Protein AF-A0A2V9H9B4-F1 (afdb_monomer)

Mean predicted aligned error: 6.01 Å

Radius of gyration: 12.54 Å; Cα contacts (8 Å, |Δi|>4): 154; chains: 1; bounding box: 29×39×33 Å

Nearest PDB structures (foldseek):
  6fas-assembly2_B  TM=5.454E-01  e=1.230E-01  Arabidopsis thaliana
  6j9c-assembly1_A  TM=5.345E-01  e=4.612E-01  Arabidopsis thaliana
  1zvp-assembly2_B  TM=2.607E-01  e=1.136E+00  Vibrio cholerae
  8ady-assembly1_Q  TM=2.204E-01  e=2.200E+00  Homo sapiens
  7stz-assembly1_D  TM=2.033E-01  e=5.419E+00  Homo sapiens

Structure (mmCIF, N/CA/C/O backbone):
data_AF-A0A2V9H9B4-F1
#
_entry.id   AF-A0A2V9H9B4-F1
#
loop_
_atom_site.group_PDB
_atom_site.id
_atom_site.type_symbol
_atom_site.label_atom_id
_atom_site.label_alt_id
_atom_site.label_comp_id
_atom_site.label_asym_id
_atom_site.label_entity_id
_atom_site.label_seq_id
_atom_site.pdbx_PDB_ins_code
_atom_site.Cartn_x
_atom_site.Cartn_y
_atom_site.Cartn_z
_atom_site.occupancy
_atom_site.B_iso_or_equiv
_atom_site.auth_seq_id
_atom_site.auth_comp_id
_atom_site.auth_asym_id
_atom_site.auth_atom_id
_atom_site.pdbx_PDB_model_num
ATOM 1 N N . MET A 1 1 ? 14.896 0.613 -20.371 1.00 43.38 1 MET A N 1
ATOM 2 C CA . MET A 1 1 ? 13.557 1.083 -19.978 1.00 43.38 1 MET A CA 1
ATOM 3 C C . MET A 1 1 ? 13.260 0.326 -18.711 1.00 43.38 1 MET A C 1
ATOM 5 O O . MET A 1 1 ? 13.230 -0.893 -18.774 1.00 43.38 1 MET A O 1
ATOM 9 N N . GLU A 1 2 ? 13.258 0.999 -17.566 1.00 52.56 2 GLU A N 1
ATOM 10 C CA . GLU A 1 2 ? 12.833 0.349 -16.328 1.00 52.56 2 GLU A CA 1
ATOM 11 C C . GLU A 1 2 ? 11.314 0.256 -16.395 1.00 52.56 2 GLU A C 1
ATOM 13 O O . GLU A 1 2 ? 10.641 1.280 -16.520 1.00 52.56 2 GLU A O 1
ATOM 18 N N . ASP A 1 3 ? 10.792 -0.967 -16.429 1.00 56.94 3 ASP A N 1
ATOM 19 C CA . ASP A 1 3 ? 9.360 -1.218 -16.333 1.00 56.94 3 ASP A CA 1
ATOM 20 C C . ASP A 1 3 ? 8.904 -0.783 -14.937 1.00 56.94 3 ASP A C 1
ATOM 22 O O . ASP A 1 3 ? 8.982 -1.533 -13.964 1.00 56.94 3 ASP A O 1
ATOM 26 N N . VAL A 1 4 ? 8.485 0.480 -14.827 1.00 65.88 4 VAL A N 1
ATOM 27 C CA . VAL A 1 4 ? 7.840 1.008 -13.627 1.00 65.88 4 VAL A CA 1
ATOM 28 C C . VAL A 1 4 ? 6.488 0.322 -13.528 1.00 65.88 4 VAL A C 1
ATOM 30 O O . VAL A 1 4 ? 5.534 0.667 -14.225 1.00 65.88 4 VAL A O 1
ATOM 33 N N . MET A 1 5 ? 6.419 -0.688 -12.674 1.00 75.06 5 MET A N 1
ATOM 34 C CA . MET A 1 5 ? 5.170 -1.355 -12.369 1.00 75.06 5 MET A CA 1
ATOM 35 C C . MET A 1 5 ? 4.379 -0.500 -11.387 1.00 75.06 5 MET A C 1
ATOM 37 O O . MET A 1 5 ? 4.877 -0.181 -10.307 1.00 75.06 5 MET A O 1
ATOM 41 N N . SER A 1 6 ? 3.152 -0.153 -11.763 1.00 81.31 6 SER A N 1
ATOM 42 C CA . SER A 1 6 ? 2.188 0.524 -10.905 1.00 81.31 6 SER A CA 1
ATOM 43 C C . SER A 1 6 ? 0.945 -0.338 -10.727 1.00 81.31 6 SER A C 1
ATOM 45 O O . SER A 1 6 ? 0.401 -0.885 -11.686 1.00 81.31 6 SER A O 1
ATOM 47 N N . LEU A 1 7 ? 0.501 -0.472 -9.482 1.00 85.31 7 LEU A N 1
ATOM 48 C CA . LEU A 1 7 ? -0.716 -1.185 -9.122 1.00 85.31 7 LEU A CA 1
ATOM 49 C C . LEU A 1 7 ? -1.565 -0.293 -8.233 1.00 85.31 7 LEU A C 1
ATOM 51 O O . LEU A 1 7 ? -1.064 0.357 -7.320 1.00 85.31 7 LEU A O 1
ATOM 55 N N . GLU A 1 8 ? -2.859 -0.269 -8.513 1.00 88.25 8 GLU A N 1
ATOM 56 C CA . GLU A 1 8 ? -3.835 0.473 -7.730 1.00 88.25 8 GLU A CA 1
ATOM 57 C C . GLU A 1 8 ? -4.790 -0.501 -7.053 1.00 88.25 8 GLU A C 1
ATOM 59 O O . GLU A 1 8 ? -5.225 -1.487 -7.653 1.00 88.25 8 GLU A O 1
ATOM 64 N N . GLY A 1 9 ? -5.122 -0.219 -5.799 1.00 88.00 9 GLY A N 1
ATOM 65 C CA . GLY A 1 9 ? -6.092 -1.012 -5.069 1.00 88.00 9 GLY A CA 1
ATOM 66 C C . GLY A 1 9 ? -6.653 -0.286 -3.853 1.00 88.00 9 GLY A C 1
ATOM 67 O O . GLY A 1 9 ? -6.073 0.699 -3.386 1.00 88.00 9 GLY A O 1
ATOM 68 N N . PRO A 1 10 ? -7.797 -0.762 -3.342 1.00 91.81 10 PRO A N 1
ATOM 69 C CA . PRO A 1 10 ? -8.387 -0.226 -2.131 1.00 91.81 10 PRO A CA 1
ATOM 70 C C . PRO A 1 10 ? -7.579 -0.647 -0.906 1.00 91.81 10 PRO A C 1
ATOM 72 O O . PRO A 1 10 ? -7.109 -1.784 -0.803 1.00 91.81 10 PRO A O 1
ATOM 75 N N . VAL A 1 11 ? -7.483 0.259 0.058 1.00 92.88 11 VAL A N 1
ATOM 76 C CA . VAL A 1 11 ? -6.966 -0.052 1.386 1.00 92.88 11 VAL A CA 1
ATOM 77 C C . VAL A 1 11 ? -8.036 -0.777 2.184 1.00 92.88 11 VAL A C 1
ATOM 79 O O . VAL A 1 11 ? -9.165 -0.311 2.324 1.00 92.88 11 VAL A O 1
ATOM 82 N N . LEU A 1 12 ? -7.671 -1.929 2.727 1.00 94.00 12 LEU A N 1
ATOM 83 C CA . LEU A 1 12 ? -8.523 -2.742 3.582 1.00 94.00 12 LEU A CA 1
ATOM 84 C C . LEU A 1 12 ? -8.086 -2.587 5.034 1.00 94.00 12 LEU A C 1
ATOM 86 O O . LEU A 1 12 ? -6.905 -2.384 5.308 1.00 94.00 12 LEU A O 1
ATOM 90 N N . LYS A 1 13 ? -9.013 -2.747 5.978 1.00 93.00 13 LYS A N 1
ATOM 91 C CA . LYS A 1 13 ? -8.679 -2.831 7.399 1.00 93.00 13 LYS A CA 1
ATOM 92 C C . LYS A 1 13 ? -8.798 -4.270 7.879 1.00 93.00 13 LYS A C 1
ATOM 94 O O . LYS A 1 13 ? -9.883 -4.844 7.903 1.00 93.00 13 LYS A O 1
ATOM 99 N N . VAL A 1 14 ? -7.680 -4.866 8.279 1.00 89.44 14 VAL A N 1
ATOM 100 C CA . VAL A 1 14 ? -7.620 -6.250 8.767 1.00 89.44 14 VAL A CA 1
ATOM 101 C C . VAL A 1 14 ? -6.997 -6.242 10.153 1.00 89.44 14 VAL A C 1
ATOM 103 O O . VAL A 1 14 ? -5.878 -5.776 10.328 1.00 89.44 14 VAL A O 1
ATOM 106 N N . ASN A 1 15 ? -7.726 -6.742 11.155 1.00 87.38 15 ASN A N 1
ATOM 107 C CA . ASN A 1 15 ? -7.287 -6.767 12.559 1.00 87.38 15 ASN A CA 1
ATOM 108 C C . ASN A 1 15 ? -6.865 -5.394 13.121 1.00 87.38 15 ASN A C 1
ATOM 110 O O . ASN A 1 15 ? -6.028 -5.315 14.013 1.00 87.38 15 ASN A O 1
ATOM 114 N N . GLY A 1 16 ? -7.448 -4.307 12.610 1.00 87.06 16 GLY A N 1
ATOM 115 C CA . GLY A 1 16 ? -7.113 -2.942 13.026 1.00 87.06 16 GLY A CA 1
ATOM 116 C C . GLY A 1 16 ? -5.984 -2.290 12.227 1.00 87.06 16 GLY A C 1
ATOM 117 O O . GLY A 1 16 ? -5.841 -1.074 12.308 1.00 87.06 16 GLY A O 1
ATOM 118 N N . GLU A 1 17 ? -5.257 -3.051 11.410 1.00 91.00 17 GLU A N 1
ATOM 119 C CA . GLU A 1 17 ? -4.187 -2.551 10.546 1.00 91.00 17 GLU A CA 1
ATOM 120 C C . GLU A 1 17 ? -4.718 -2.233 9.147 1.00 91.00 17 GLU A C 1
ATOM 122 O O . GLU A 1 17 ? -5.564 -2.957 8.613 1.00 91.00 17 GLU A O 1
ATOM 127 N N . LEU A 1 18 ? -4.203 -1.165 8.538 1.00 9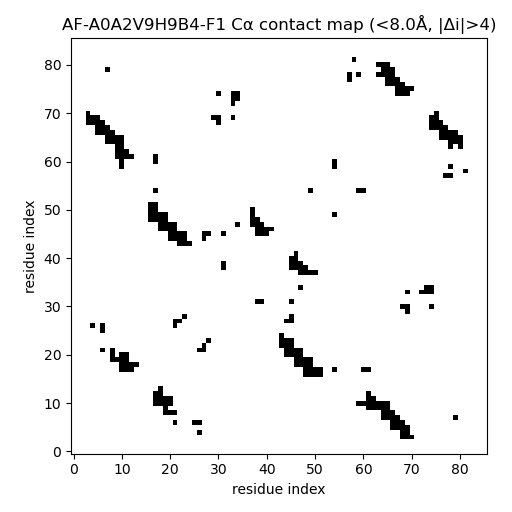3.50 18 LEU A N 1
ATOM 128 C CA . LEU A 1 18 ? -4.467 -0.858 7.136 1.00 93.50 18 LEU A CA 1
ATOM 129 C C . LEU A 1 18 ? -3.557 -1.710 6.258 1.00 93.50 18 LEU A C 1
ATOM 131 O O . LEU A 1 18 ? -2.355 -1.803 6.498 1.00 93.50 18 LEU A O 1
ATOM 135 N N . VAL A 1 19 ? -4.132 -2.357 5.252 1.00 93.75 19 VAL A N 1
ATOM 136 C CA . VAL A 1 19 ? -3.423 -3.300 4.394 1.00 93.75 19 VAL A CA 1
ATOM 137 C C . VAL A 1 19 ? -3.843 -3.137 2.942 1.00 93.75 19 VAL A C 1
ATOM 139 O O . VAL A 1 19 ? -4.998 -2.852 2.637 1.00 93.75 19 VAL A O 1
ATOM 142 N N . LEU A 1 20 ? -2.902 -3.371 2.038 1.00 91.94 20 LEU A N 1
ATOM 143 C CA . LEU A 1 20 ? -3.145 -3.493 0.609 1.00 91.94 20 LEU A CA 1
ATOM 144 C C . LEU A 1 20 ? -2.912 -4.946 0.196 1.00 91.94 20 LEU A C 1
ATOM 146 O O . LEU A 1 20 ? -1.902 -5.541 0.572 1.00 91.94 20 LEU A O 1
ATOM 150 N N . ILE A 1 21 ? -3.844 -5.519 -0.561 1.00 90.62 21 ILE A N 1
ATOM 151 C CA . ILE A 1 21 ? -3.760 -6.900 -1.046 1.00 90.62 21 ILE A CA 1
ATOM 152 C C . ILE A 1 21 ? -3.576 -6.871 -2.556 1.00 90.62 21 ILE A C 1
ATOM 154 O O . ILE A 1 21 ? -4.426 -6.358 -3.281 1.00 90.62 21 ILE A O 1
AT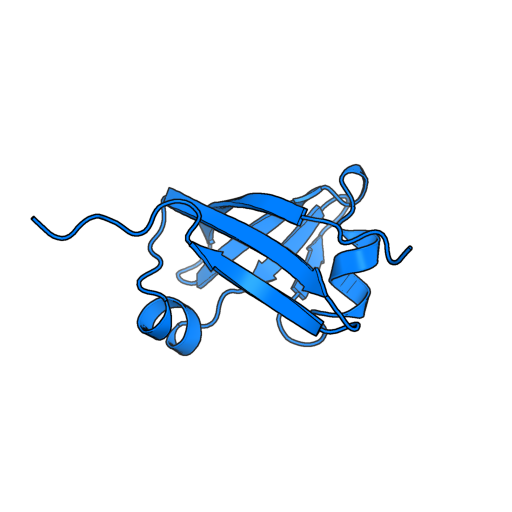OM 158 N N . ILE A 1 22 ? -2.467 -7.433 -3.023 1.00 88.00 22 ILE A N 1
ATOM 159 C CA . ILE A 1 22 ? -2.063 -7.399 -4.426 1.00 88.00 22 ILE A CA 1
ATOM 160 C C . ILE A 1 22 ? -1.869 -8.833 -4.916 1.00 88.00 22 ILE A C 1
ATOM 162 O O . ILE A 1 22 ? -1.075 -9.559 -4.325 1.00 88.00 22 ILE A O 1
ATOM 166 N N . PRO A 1 23 ? -2.529 -9.277 -5.995 1.00 88.19 23 PRO A N 1
ATOM 167 C CA . PRO A 1 23 ? -2.232 -10.578 -6.588 1.00 88.19 23 PRO A CA 1
ATOM 168 C C . PRO A 1 23 ? -0.774 -10.649 -7.062 1.00 88.19 23 PRO A C 1
ATOM 170 O O . PRO A 1 23 ? -0.304 -9.761 -7.774 1.00 88.19 23 PRO A O 1
ATOM 173 N N . LEU A 1 24 ? -0.058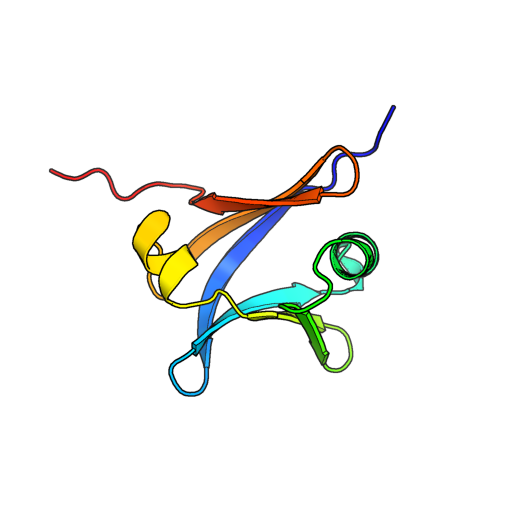 -11.726 -6.731 1.00 85.19 24 LEU A N 1
ATOM 174 C CA . LEU A 1 24 ? 1.308 -11.942 -7.221 1.00 85.19 24 LEU A CA 1
ATOM 175 C C . LEU A 1 24 ? 1.345 -12.000 -8.752 1.00 85.19 24 LEU A C 1
ATOM 177 O O . LEU A 1 24 ? 2.237 -11.424 -9.362 1.00 85.19 24 LEU A O 1
ATOM 181 N N . SER A 1 25 ? 0.324 -12.594 -9.375 1.00 85.12 25 SER A N 1
ATOM 182 C CA . SER A 1 25 ? 0.167 -12.654 -10.834 1.00 85.12 25 SER A CA 1
ATOM 183 C C . 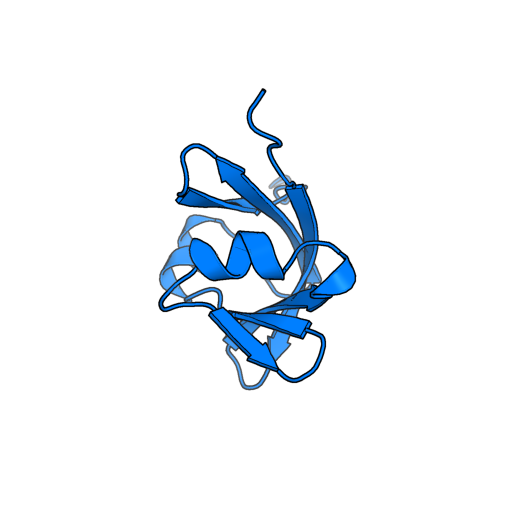SER A 1 25 ? -0.008 -11.288 -11.504 1.00 85.12 25 SER A C 1
ATOM 185 O O . SER A 1 25 ? 0.176 -11.180 -12.711 1.00 85.12 25 SER A O 1
ATOM 187 N N . ALA A 1 26 ? -0.401 -10.261 -10.745 1.00 80.94 26 ALA A N 1
ATOM 188 C CA . ALA A 1 26 ? -0.519 -8.891 -11.232 1.00 80.94 26 ALA A CA 1
ATOM 189 C C . ALA A 1 26 ? 0.795 -8.106 -11.092 1.00 80.94 26 ALA A C 1
ATOM 191 O O . ALA A 1 26 ? 0.832 -6.945 -11.487 1.00 80.94 26 ALA A O 1
ATOM 192 N N . GLY A 1 27 ? 1.852 -8.718 -10.538 1.00 77.62 27 GLY A N 1
ATOM 193 C CA . GLY A 1 27 ? 3.134 -8.056 -10.311 1.00 77.62 27 GLY A CA 1
ATOM 194 C C . GLY A 1 27 ? 3.555 -7.872 -8.855 1.00 77.62 27 GLY A C 1
ATOM 195 O O . GLY A 1 27 ? 4.501 -7.145 -8.545 1.00 77.62 27 GLY A O 1
ATOM 196 N N . GLY A 1 28 ? 2.854 -8.516 -7.919 1.00 76.31 28 GLY A N 1
ATOM 197 C CA . GLY A 1 28 ? 3.252 -8.490 -6.512 1.00 76.31 28 GLY A CA 1
ATOM 198 C C . GLY A 1 28 ? 4.653 -9.076 -6.263 1.00 76.31 28 GLY A C 1
ATOM 199 O O . GLY A 1 28 ? 5.294 -8.723 -5.280 1.00 76.31 28 GLY A O 1
ATOM 200 N N . ASP A 1 29 ? 5.167 -9.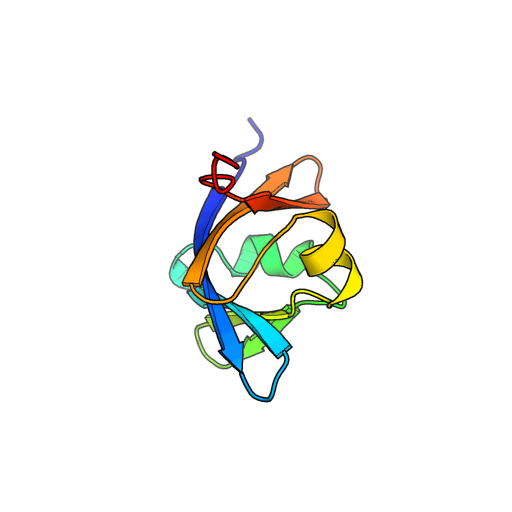929 -7.146 1.00 77.38 29 ASP A N 1
ATOM 201 C CA . ASP A 1 29 ? 6.506 -10.522 -7.054 1.00 77.38 29 ASP A CA 1
ATOM 202 C C . ASP A 1 29 ? 7.647 -9.498 -7.200 1.00 77.38 29 ASP A C 1
ATOM 204 O O . ASP A 1 29 ? 8.633 -9.561 -6.458 1.00 77.38 29 ASP A O 1
ATOM 208 N N . GLU A 1 30 ? 7.505 -8.520 -8.095 1.00 77.06 30 GLU A N 1
ATOM 209 C CA . GLU A 1 30 ? 8.461 -7.419 -8.244 1.00 77.06 30 GLU A CA 1
ATOM 210 C C . GLU A 1 30 ? 8.374 -6.428 -7.075 1.00 77.06 30 GLU A C 1
ATOM 212 O O . GLU A 1 30 ? 9.404 -6.014 -6.533 1.00 77.06 30 GLU A O 1
ATOM 217 N N . LEU A 1 31 ? 7.161 -6.107 -6.608 1.00 78.75 31 LEU A N 1
ATOM 218 C CA . LEU A 1 31 ? 6.965 -5.226 -5.448 1.00 78.75 31 LEU A CA 1
ATOM 219 C C . LEU A 1 31 ? 7.530 -5.836 -4.160 1.00 78.75 31 LEU A C 1
ATOM 221 O O . LEU A 1 31 ? 8.177 -5.128 -3.385 1.00 78.75 31 LEU A O 1
ATOM 225 N N . MET A 1 32 ? 7.376 -7.153 -3.971 1.00 79.56 32 MET A N 1
ATOM 226 C CA . MET A 1 32 ? 7.892 -7.891 -2.812 1.00 79.56 32 MET A CA 1
ATOM 227 C C . MET A 1 32 ? 9.395 -7.665 -2.597 1.00 79.56 32 MET A C 1
ATOM 229 O O . MET A 1 32 ? 9.867 -7.589 -1.459 1.00 79.56 32 MET A O 1
ATOM 233 N N . LYS A 1 33 ? 10.177 -7.547 -3.679 1.00 76.81 33 LYS A N 1
ATOM 234 C CA . LYS A 1 33 ? 11.631 -7.342 -3.589 1.00 76.81 33 LYS A CA 1
ATOM 235 C C . LYS A 1 33 ? 11.984 -6.008 -2.925 1.00 76.81 33 LYS A C 1
ATOM 237 O O . LYS A 1 33 ? 13.034 -5.938 -2.280 1.00 76.81 33 LYS A O 1
ATOM 242 N N . CYS A 1 34 ? 11.108 -5.010 -3.041 1.00 77.38 34 CYS A N 1
ATOM 243 C CA . CYS A 1 34 ? 11.329 -3.622 -2.636 1.00 77.38 34 CYS A CA 1
ATOM 244 C C . CYS A 1 34 ? 10.540 -3.206 -1.382 1.00 77.38 34 CYS A C 1
ATOM 246 O O . CYS A 1 34 ? 10.897 -2.214 -0.752 1.00 77.38 34 CYS A O 1
ATOM 248 N N . SER A 1 35 ? 9.525 -3.970 -0.964 1.00 75.88 35 SER A N 1
ATOM 249 C CA . SER A 1 35 ? 8.693 -3.706 0.227 1.00 75.88 35 SER A CA 1
ATOM 250 C C . SER A 1 35 ? 9.126 -4.481 1.484 1.00 75.88 35 SER A C 1
ATOM 252 O O . SER A 1 35 ? 8.334 -4.697 2.408 1.00 75.88 35 SER A O 1
ATOM 254 N N . ARG A 1 36 ? 10.392 -4.918 1.537 1.00 74.00 36 ARG A N 1
ATOM 255 C CA . ARG A 1 36 ? 10.944 -5.730 2.636 1.00 74.00 36 ARG A CA 1
ATOM 256 C C . ARG A 1 36 ? 10.721 -5.039 3.988 1.00 74.00 36 ARG A C 1
ATOM 258 O O . ARG A 1 36 ? 11.253 -3.961 4.227 1.00 74.00 36 ARG A O 1
ATOM 265 N N . GLY A 1 37 ? 9.957 -5.683 4.869 1.00 79.38 37 GLY A N 1
ATOM 266 C CA . GLY A 1 37 ? 9.666 -5.209 6.229 1.00 79.38 37 GLY A CA 1
ATOM 267 C C . GLY A 1 37 ? 8.224 -4.757 6.460 1.00 79.38 37 GLY A C 1
ATOM 268 O O . GLY A 1 37 ? 7.776 -4.793 7.600 1.00 79.38 37 GLY A O 1
ATOM 269 N N . ILE A 1 38 ? 7.488 -4.402 5.402 1.00 82.44 38 ILE A N 1
ATOM 270 C CA . ILE A 1 38 ? 6.056 -4.065 5.491 1.00 82.44 38 ILE A CA 1
ATOM 271 C C . ILE A 1 38 ? 5.171 -4.978 4.638 1.00 82.44 38 ILE A C 1
ATOM 273 O O . ILE A 1 38 ? 3.956 -4.845 4.671 1.00 82.44 38 ILE A O 1
ATOM 277 N N . SER A 1 39 ? 5.750 -5.909 3.876 1.00 86.62 39 SER A N 1
ATOM 278 C CA . SER A 1 39 ? 4.999 -6.854 3.048 1.00 86.62 39 SER A CA 1
ATOM 279 C C . SER A 1 39 ? 5.195 -8.311 3.453 1.00 86.62 39 SER A C 1
ATOM 281 O O . SER A 1 39 ? 6.309 -8.727 3.771 1.00 86.62 39 SER A O 1
ATOM 283 N N . GLU A 1 40 ? 4.136 -9.097 3.323 1.00 88.38 40 GLU A N 1
ATOM 284 C CA . GLU A 1 40 ? 4.063 -10.530 3.581 1.00 88.38 40 GLU A CA 1
ATOM 285 C C . GLU A 1 40 ? 3.365 -11.224 2.403 1.00 88.38 40 GLU A C 1
ATOM 287 O O . GLU A 1 40 ? 2.350 -10.742 1.905 1.00 88.38 40 GLU A O 1
ATOM 292 N N . VAL A 1 41 ? 3.880 -12.368 1.952 1.00 87.81 41 VAL A N 1
ATOM 293 C CA . VAL A 1 41 ? 3.185 -13.191 0.953 1.00 87.81 41 VAL A CA 1
ATOM 294 C C . VAL A 1 41 ? 2.210 -14.125 1.660 1.00 87.81 41 VAL A C 1
ATOM 296 O O . VAL A 1 41 ? 2.614 -14.936 2.490 1.00 87.81 41 VAL A O 1
ATOM 299 N N . GLN A 1 42 ? 0.933 -14.037 1.296 1.00 86.31 42 GLN A N 1
ATOM 300 C CA . GLN A 1 42 ? -0.131 -14.918 1.765 1.00 86.31 42 GLN A CA 1
ATOM 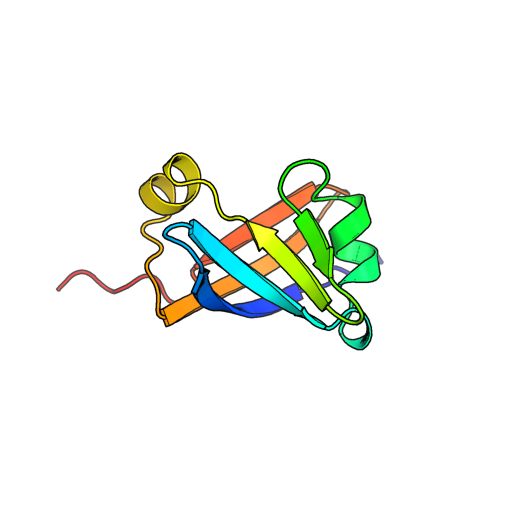301 C C . GLN A 1 42 ? -0.742 -15.661 0.571 1.00 86.31 42 GLN A C 1
ATOM 303 O O . GLN A 1 42 ? -1.638 -15.165 -0.113 1.00 86.31 42 GLN A O 1
ATOM 308 N N . GLY A 1 43 ? -0.235 -16.868 0.305 1.00 88.44 43 GLY A N 1
ATOM 309 C CA . GLY A 1 43 ? -0.657 -17.675 -0.842 1.00 88.44 43 GLY A CA 1
ATOM 310 C C . GLY A 1 43 ? -0.309 -16.997 -2.169 1.00 88.44 43 GLY A C 1
ATOM 311 O O . GLY A 1 43 ? 0.861 -16.756 -2.452 1.00 88.44 43 GLY A O 1
ATOM 312 N N . GLU A 1 44 ? -1.327 -16.687 -2.972 1.00 89.88 44 GLU A N 1
ATOM 313 C CA . GLU A 1 44 ? -1.185 -16.034 -4.284 1.00 89.88 44 GLU A CA 1
ATOM 314 C C . GLU A 1 44 ? -1.213 -14.499 -4.2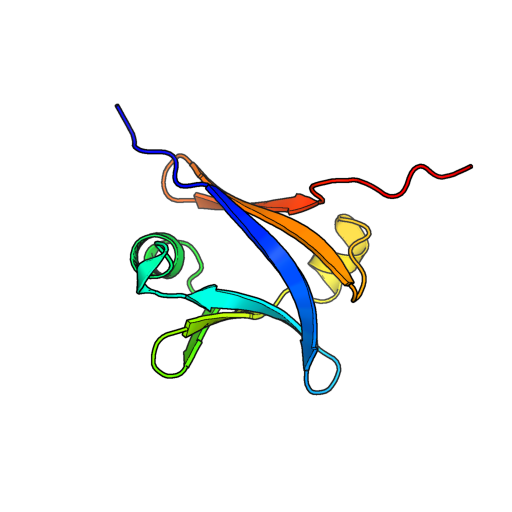08 1.00 89.88 44 GLU A C 1
ATOM 316 O O . GLU A 1 44 ? -1.222 -13.823 -5.238 1.00 89.88 44 GLU A O 1
ATOM 321 N N . PHE A 1 45 ? -1.222 -13.932 -2.999 1.00 89.06 45 PHE A N 1
ATOM 322 C CA . PHE A 1 45 ? -1.320 -12.494 -2.775 1.00 89.06 45 PHE A CA 1
ATOM 323 C C . PHE A 1 45 ? -0.127 -11.962 -1.977 1.00 89.06 45 PHE A C 1
ATOM 325 O O . PHE A 1 45 ? 0.331 -12.578 -1.017 1.00 89.06 45 PHE A O 1
ATOM 332 N N . LEU A 1 46 ? 0.347 -10.775 -2.341 1.00 89.12 46 LEU A N 1
ATOM 333 C CA . LEU A 1 46 ? 1.204 -9.931 -1.525 1.00 89.12 46 LEU A CA 1
ATOM 334 C C . LEU A 1 46 ? 0.318 -9.036 -0.655 1.00 89.12 46 LEU A C 1
ATOM 336 O O . LEU A 1 46 ? -0.416 -8.185 -1.158 1.00 89.12 46 LEU A O 1
ATOM 340 N N . LYS A 1 47 ? 0.408 -9.215 0.658 1.00 90.94 47 LYS A N 1
ATOM 341 C CA . LYS A 1 47 ? -0.169 -8.318 1.653 1.00 90.94 47 LYS A CA 1
ATOM 342 C C . LYS A 1 47 ? 0.870 -7.271 2.023 1.00 90.94 47 LYS A C 1
ATOM 344 O O . LYS A 1 47 ? 1.951 -7.619 2.480 1.00 90.94 47 LYS A O 1
ATOM 349 N N . ILE A 1 48 ? 0.544 -5.995 1.881 1.00 90.25 48 ILE A N 1
ATOM 350 C CA . ILE A 1 48 ? 1.380 -4.881 2.332 1.00 90.25 48 ILE A CA 1
ATOM 351 C C . ILE A 1 48 ? 0.670 -4.217 3.501 1.00 90.25 48 ILE A C 1
ATOM 353 O O . ILE A 1 48 ? -0.421 -3.685 3.337 1.00 90.25 48 ILE A O 1
ATOM 357 N N . VAL A 1 49 ? 1.273 -4.261 4.682 1.00 91.94 49 VAL A N 1
ATOM 358 C CA . VAL A 1 49 ? 0.813 -3.527 5.857 1.00 91.94 49 VAL A CA 1
ATOM 359 C C . VAL A 1 49 ? 1.223 -2.070 5.693 1.00 91.94 49 VAL A C 1
ATOM 361 O O . VAL A 1 49 ? 2.395 -1.769 5.486 1.00 91.94 49 VAL A O 1
ATOM 364 N N . ILE A 1 50 ? 0.258 -1.162 5.774 1.00 90.56 50 ILE A N 1
ATOM 365 C CA . ILE A 1 50 ? 0.480 0.281 5.775 1.00 90.56 50 ILE A CA 1
ATOM 366 C C . ILE A 1 50 ? 0.586 0.703 7.244 1.00 90.56 50 ILE A C 1
ATOM 368 O O . ILE A 1 50 ? -0.423 0.686 7.954 1.00 90.56 50 ILE A O 1
ATOM 372 N N . PRO A 1 51 ? 1.784 1.069 7.736 1.00 89.56 51 PRO A N 1
ATOM 373 C CA . PRO A 1 51 ? 1.944 1.484 9.122 1.00 89.56 51 PRO A CA 1
ATOM 374 C C . PRO A 1 51 ? 1.104 2.723 9.440 1.00 89.56 51 PRO A C 1
ATOM 376 O O . PRO A 1 51 ? 0.973 3.616 8.603 1.00 89.56 51 PRO A O 1
ATOM 379 N N . GLU A 1 52 ? 0.617 2.830 10.676 1.00 89.12 52 GLU A N 1
ATOM 380 C CA . GLU A 1 52 ? -0.231 3.949 11.113 1.00 89.12 52 GLU A CA 1
ATOM 381 C C . GLU A 1 52 ? 0.429 5.319 10.881 1.00 89.12 52 GLU A C 1
ATOM 383 O O . GLU A 1 52 ? -0.216 6.249 10.402 1.00 89.12 52 GLU A O 1
ATOM 388 N N . TRP A 1 53 ? 1.740 5.434 11.127 1.00 89.44 53 TRP A N 1
ATOM 389 C CA . TRP A 1 53 ? 2.487 6.673 10.886 1.00 89.44 53 TRP A CA 1
ATOM 390 C C . TRP A 1 53 ? 2.502 7.081 9.405 1.00 89.44 53 TRP A C 1
ATOM 392 O O . TRP A 1 53 ? 2.480 8.271 9.093 1.00 89.44 53 TRP A O 1
ATOM 402 N N . LEU A 1 54 ? 2.527 6.107 8.491 1.00 88.25 54 LEU A N 1
ATOM 403 C CA . LEU A 1 54 ? 2.530 6.345 7.050 1.00 88.25 54 LEU A CA 1
ATOM 404 C C . LEU A 1 54 ? 1.122 6.687 6.563 1.00 88.25 54 LEU A C 1
ATOM 406 O O . LEU A 1 54 ? 0.954 7.625 5.789 1.00 88.25 54 LEU A O 1
ATOM 410 N N . ALA A 1 55 ? 0.113 5.973 7.067 1.00 89.31 55 ALA A N 1
ATOM 411 C CA . ALA A 1 55 ? -1.287 6.267 6.791 1.00 89.31 55 ALA A CA 1
ATOM 412 C C . ALA A 1 55 ? -1.667 7.681 7.248 1.00 89.31 55 ALA A C 1
ATOM 414 O O . ALA A 1 55 ? -2.248 8.434 6.472 1.00 89.31 55 ALA A O 1
ATOM 415 N N . GLY A 1 56 ? -1.261 8.080 8.459 1.00 89.56 56 GLY A N 1
ATOM 416 C CA . GLY A 1 56 ? -1.481 9.431 8.977 1.00 89.56 56 GLY A CA 1
ATOM 417 C C . GLY A 1 56 ? -0.750 10.510 8.173 1.00 89.56 56 GLY A C 1
ATOM 418 O O . GLY A 1 56 ? -1.315 11.571 7.922 1.00 89.56 56 GLY A O 1
ATOM 419 N N . MET A 1 57 ? 0.476 10.236 7.711 1.00 88.31 57 MET A N 1
ATOM 420 C CA . MET A 1 57 ? 1.231 11.162 6.855 1.00 88.31 57 MET A CA 1
ATOM 421 C C . MET A 1 57 ? 0.579 11.354 5.478 1.00 88.31 57 MET A C 1
ATOM 423 O O . MET A 1 57 ? 0.604 12.459 4.940 1.00 88.31 57 MET A O 1
ATOM 427 N N . LEU A 1 58 ? 0.014 10.289 4.905 1.00 87.94 58 LEU A N 1
ATOM 428 C CA . LEU A 1 58 ? -0.602 10.302 3.576 1.00 87.94 58 LEU A CA 1
ATOM 429 C C . LEU A 1 58 ? -2.111 10.591 3.598 1.00 87.94 58 LEU A C 1
ATOM 431 O O . LEU A 1 58 ? -2.701 10.768 2.534 1.00 87.94 58 LEU A O 1
ATOM 435 N N . GLY A 1 59 ? -2.728 10.648 4.782 1.00 89.56 59 GLY A N 1
ATOM 436 C CA . GLY A 1 59 ? -4.172 10.824 4.946 1.00 89.56 59 GLY A CA 1
ATOM 437 C C . GLY A 1 59 ? -4.988 9.668 4.366 1.00 89.56 59 GLY A C 1
ATOM 438 O O . GLY A 1 59 ? -6.038 9.910 3.782 1.00 89.56 59 GLY A O 1
ATOM 439 N N . ILE A 1 60 ? -4.470 8.441 4.467 1.00 90.19 60 ILE A N 1
ATOM 440 C CA . ILE A 1 60 ? -5.091 7.231 3.919 1.00 90.19 60 ILE A CA 1
ATOM 441 C C . ILE A 1 60 ? -5.979 6.584 4.981 1.00 90.19 60 ILE A C 1
ATOM 443 O O . ILE A 1 60 ? -5.522 6.284 6.086 1.00 90.19 60 ILE A O 1
ATOM 447 N N . GLU A 1 61 ? -7.220 6.293 4.613 1.00 91.06 61 GLU A N 1
ATOM 448 C CA . GLU A 1 61 ? -8.180 5.548 5.423 1.00 91.06 61 GLU A CA 1
ATOM 449 C C . GLU A 1 61 ? -8.601 4.233 4.746 1.00 91.06 61 GLU A C 1
ATOM 451 O O . GLU A 1 61 ? -8.283 3.952 3.590 1.00 91.06 61 GLU A O 1
ATOM 456 N N . GLU A 1 62 ? -9.342 3.402 5.482 1.00 92.81 62 GLU A N 1
ATOM 457 C CA . GLU A 1 62 ? -10.016 2.238 4.906 1.00 92.81 62 GLU A CA 1
ATOM 458 C C . GLU A 1 62 ? -10.939 2.661 3.751 1.00 92.81 62 GLU A C 1
ATOM 460 O O . GLU A 1 62 ? -11.712 3.613 3.866 1.00 92.81 62 GLU A O 1
ATOM 465 N N . GLY A 1 63 ? -10.862 1.930 2.639 1.00 90.69 63 GLY A N 1
ATOM 466 C CA . GLY A 1 63 ? -11.631 2.182 1.424 1.00 90.69 63 GLY A CA 1
ATOM 467 C C . GLY A 1 63 ? -10.995 3.186 0.462 1.00 90.69 63 GLY A C 1
ATOM 468 O O . GLY A 1 63 ? -11.424 3.248 -0.691 1.00 90.69 63 GLY A O 1
ATOM 469 N N . ASP A 1 64 ? -9.965 3.928 0.877 1.00 90.50 64 ASP A N 1
ATOM 470 C CA . ASP A 1 64 ? -9.258 4.826 -0.033 1.00 90.50 64 ASP A CA 1
ATOM 471 C C . ASP A 1 64 ? -8.464 4.025 -1.074 1.00 90.50 64 ASP A C 1
ATOM 473 O O . ASP A 1 64 ? -7.894 2.968 -0.789 1.00 90.50 64 ASP A O 1
ATOM 477 N N . LEU A 1 65 ? -8.420 4.542 -2.301 1.00 90.56 65 LEU A N 1
ATOM 478 C CA . LEU A 1 65 ? -7.603 3.978 -3.370 1.00 90.56 65 LEU A CA 1
ATOM 479 C C . LEU A 1 65 ? -6.173 4.493 -3.251 1.00 90.56 65 LEU A C 1
ATOM 481 O O . LEU A 1 65 ? -5.937 5.705 -3.189 1.00 90.56 65 LEU A O 1
ATOM 485 N N . VAL A 1 66 ? -5.221 3.568 -3.256 1.00 90.69 66 VAL A N 1
ATOM 486 C CA . VAL A 1 66 ? -3.791 3.868 -3.239 1.00 90.69 66 VAL A CA 1
ATOM 487 C C . VAL A 1 66 ? -3.118 3.257 -4.456 1.00 90.69 66 VAL A C 1
ATOM 489 O O . VAL A 1 66 ? -3.409 2.128 -4.848 1.00 90.69 66 VAL A O 1
ATOM 492 N N . CYS A 1 67 ? -2.184 4.007 -5.023 1.00 89.69 67 CYS A N 1
ATOM 493 C CA . CYS A 1 67 ? -1.276 3.555 -6.057 1.00 89.69 67 CYS A CA 1
ATOM 494 C C . CYS A 1 67 ? 0.063 3.200 -5.415 1.00 89.69 67 CYS A C 1
ATOM 496 O O . CYS A 1 67 ? 0.636 3.992 -4.658 1.00 89.69 67 CYS A O 1
ATOM 498 N N . VAL A 1 68 ? 0.562 2.013 -5.734 1.00 88.12 68 VAL A N 1
ATOM 499 C CA . VAL A 1 68 ? 1.892 1.549 -5.359 1.00 88.12 68 VAL A CA 1
ATOM 500 C C . VAL A 1 68 ? 2.724 1.324 -6.603 1.00 88.12 68 VAL A C 1
ATOM 502 O O . VAL A 1 68 ? 2.225 0.820 -7.606 1.00 88.12 68 VAL A O 1
ATOM 505 N N . HIS A 1 69 ? 3.992 1.705 -6.550 1.00 86.44 69 HIS A N 1
ATOM 506 C CA . HIS A 1 69 ? 4.905 1.489 -7.662 1.00 86.44 69 HIS A CA 1
ATOM 507 C C . HIS A 1 69 ? 6.347 1.322 -7.198 1.00 86.44 69 HIS A C 1
ATOM 509 O O . HIS A 1 69 ? 6.721 1.739 -6.099 1.00 86.44 69 HIS A O 1
ATOM 515 N N . ASN A 1 70 ? 7.152 0.695 -8.050 1.00 81.62 70 ASN A N 1
ATOM 516 C CA . ASN A 1 70 ? 8.586 0.551 -7.847 1.00 81.62 70 ASN A CA 1
ATOM 517 C C . ASN A 1 70 ? 9.339 1.471 -8.812 1.00 81.62 70 ASN A C 1
ATOM 519 O O . ASN A 1 70 ? 9.280 1.266 -10.023 1.00 81.62 70 ASN A O 1
ATOM 523 N N . THR A 1 71 ? 10.052 2.454 -8.266 1.00 80.31 71 THR A N 1
ATOM 524 C CA . THR A 1 71 ? 10.950 3.336 -9.024 1.00 80.31 71 THR A CA 1
ATOM 525 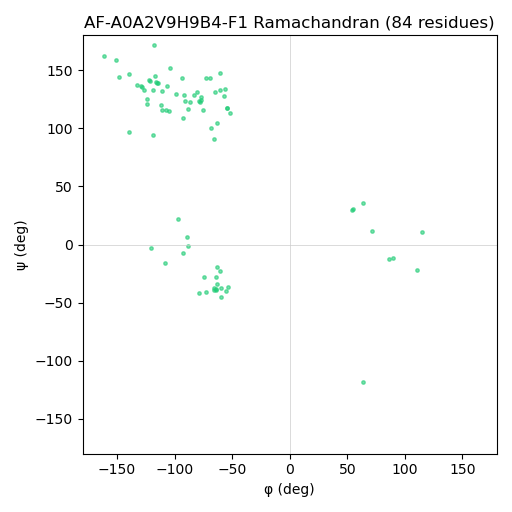C C . THR A 1 71 ? 12.317 3.306 -8.352 1.00 80.31 71 THR A C 1
ATOM 527 O O . THR A 1 71 ? 12.397 3.401 -7.127 1.00 80.31 71 THR A O 1
ATOM 530 N N . ASP A 1 72 ? 13.395 3.139 -9.123 1.00 74.75 72 ASP A N 1
ATOM 531 C CA . ASP A 1 72 ? 14.775 3.047 -8.614 1.00 74.75 72 ASP A CA 1
ATOM 532 C C . ASP A 1 72 ? 14.981 1.952 -7.540 1.00 74.75 72 ASP A C 1
ATOM 534 O O . ASP A 1 72 ? 15.784 2.096 -6.611 1.00 74.75 72 ASP A O 1
ATOM 538 N N . GLY A 1 73 ? 14.215 0.856 -7.615 1.00 74.12 73 GLY A N 1
ATOM 539 C CA . GLY A 1 73 ? 14.253 -0.225 -6.625 1.00 74.12 73 GLY A CA 1
ATOM 540 C C . GLY A 1 73 ? 13.633 0.142 -5.272 1.00 74.12 73 GLY A C 1
ATOM 541 O O . GLY A 1 73 ? 13.818 -0.594 -4.297 1.00 74.12 73 GLY A O 1
ATOM 542 N N . LYS A 1 74 ? 12.920 1.270 -5.186 1.00 79.88 74 LYS A N 1
ATOM 543 C CA . LYS A 1 74 ? 12.224 1.728 -3.984 1.00 79.88 74 LYS A CA 1
ATOM 544 C C . LYS A 1 74 ? 10.726 1.550 -4.138 1.00 79.88 74 LYS A C 1
ATOM 546 O O . LYS A 1 74 ? 10.139 1.886 -5.161 1.00 79.88 74 LYS A O 1
ATOM 551 N N . PHE A 1 75 ? 10.105 1.056 -3.075 1.00 84.19 75 PHE A N 1
ATOM 552 C CA . PHE A 1 75 ? 8.658 0.974 -2.979 1.00 84.19 75 PHE A CA 1
ATOM 553 C C . PHE A 1 75 ? 8.074 2.349 -2.644 1.00 84.19 75 PHE A C 1
ATOM 555 O O . PHE A 1 75 ? 8.411 2.945 -1.619 1.00 84.19 75 PHE A O 1
ATOM 562 N N . HIS A 1 76 ? 7.182 2.831 -3.500 1.00 86.88 76 HIS A N 1
ATOM 563 C CA . HIS A 1 76 ? 6.445 4.072 -3.320 1.00 86.88 76 HIS A CA 1
ATOM 564 C C . HIS A 1 76 ? 4.956 3.775 -3.170 1.00 86.88 76 HIS A C 1
ATOM 566 O O . HIS A 1 76 ? 4.409 2.939 -3.886 1.00 86.88 76 HIS A O 1
ATOM 572 N N . ILE A 1 77 ? 4.304 4.488 -2.253 1.00 88.62 77 ILE A N 1
ATOM 573 C CA . ILE A 1 77 ? 2.855 4.464 -2.047 1.00 88.62 77 ILE A CA 1
ATOM 574 C C . ILE A 1 77 ? 2.324 5.895 -2.045 1.00 88.62 77 ILE A C 1
ATOM 576 O O . ILE A 1 77 ? 2.908 6.786 -1.426 1.00 88.62 77 ILE A O 1
ATOM 580 N N . SER A 1 78 ? 1.214 6.114 -2.742 1.00 89.25 78 SER A N 1
ATOM 581 C CA . SER A 1 78 ? 0.541 7.408 -2.821 1.00 89.25 78 SER A CA 1
ATOM 582 C C . SER A 1 78 ? -0.973 7.228 -2.965 1.00 89.25 78 SER A C 1
ATOM 584 O O . SER A 1 78 ? -1.391 6.312 -3.671 1.00 89.25 78 SER A O 1
ATOM 586 N N . PRO A 1 79 ? -1.810 8.089 -2.368 1.00 88.50 79 PRO A N 1
ATOM 587 C CA . PRO A 1 79 ? -3.255 8.060 -2.596 1.00 88.50 79 PRO A CA 1
ATOM 588 C C . PRO A 1 79 ? -3.597 8.406 -4.058 1.00 88.50 79 PRO A C 1
ATOM 590 O O . PRO A 1 79 ? -3.119 9.412 -4.583 1.00 88.50 79 PRO A O 1
ATOM 593 N N . SER A 1 80 ? -4.441 7.598 -4.712 1.00 81.38 80 SER A N 1
ATOM 594 C CA . SER A 1 80 ? -4.856 7.789 -6.118 1.00 81.38 80 SER A CA 1
ATOM 595 C C . SER A 1 80 ? -5.859 8.930 -6.295 1.00 81.38 80 SER A C 1
ATOM 597 O O . SER A 1 80 ? -5.920 9.579 -7.338 1.00 81.38 80 SER A O 1
ATOM 599 N N . SER A 1 81 ? -6.651 9.211 -5.264 1.00 70.12 81 SER A N 1
ATOM 600 C CA . SER A 1 81 ? -7.492 10.402 -5.185 1.00 70.12 81 SER A CA 1
ATOM 601 C C . SER A 1 81 ? -7.423 10.936 -3.765 1.00 70.12 81 SER A C 1
ATOM 603 O O . SER A 1 81 ? -8.140 10.430 -2.902 1.00 70.12 81 SER A O 1
ATOM 605 N N . PRO A 1 82 ? -6.566 11.934 -3.483 1.00 60.28 82 PRO A N 1
ATOM 606 C CA . PRO A 1 82 ? -6.604 12.590 -2.189 1.00 60.28 82 PRO A CA 1
ATOM 607 C C . PRO A 1 82 ? -8.014 13.144 -1.997 1.00 60.28 82 PRO A C 1
ATOM 609 O O . PRO A 1 82 ? -8.537 13.834 -2.882 1.00 60.28 82 PRO A O 1
ATOM 612 N N . ARG A 1 83 ? -8.650 12.817 -0.866 1.00 57.94 83 ARG A N 1
ATOM 613 C CA . ARG A 1 83 ? -9.947 13.395 -0.508 1.00 57.94 83 ARG A CA 1
ATOM 614 C C . ARG A 1 83 ? -9.798 14.909 -0.606 1.00 57.94 83 ARG A C 1
ATOM 616 O O . ARG A 1 83 ? -9.014 15.511 0.126 1.00 57.94 83 ARG A O 1
ATOM 623 N N . ARG A 1 84 ? -10.493 15.525 -1.567 1.00 50.69 84 ARG A N 1
ATOM 624 C CA . ARG A 1 84 ? -10.546 16.982 -1.661 1.00 50.69 84 ARG A CA 1
ATOM 625 C C . ARG A 1 84 ? -11.225 17.450 -0.386 1.00 50.69 84 ARG A C 1
ATOM 627 O O . ARG A 1 84 ? -12.432 17.280 -0.251 1.00 50.69 84 ARG A O 1
ATOM 634 N N . VAL A 1 85 ? -10.448 17.995 0.541 1.00 53.16 85 VAL A N 1
ATOM 635 C CA . VAL A 1 85 ? -10.998 18.783 1.640 1.00 53.16 85 VAL A CA 1
ATOM 636 C C . VAL A 1 85 ? -11.865 19.880 1.007 1.00 53.16 85 VAL A C 1
ATOM 638 O O . VAL A 1 85 ? -11.388 20.643 0.164 1.00 53.16 85 VAL A O 1
ATOM 641 N N . HIS A 1 86 ? -13.165 19.851 1.294 1.00 46.56 86 HIS A N 1
ATOM 642 C CA . HIS A 1 86 ? -14.110 20.931 1.007 1.00 46.56 86 HIS A CA 1
ATOM 643 C C . HIS A 1 86 ? -14.323 21.724 2.288 1.00 46.56 86 HIS A C 1
ATOM 645 O O . HIS A 1 86 ? -14.450 21.070 3.349 1.00 46.56 86 HIS A O 1
#

pLDDT: mean 82.7, std 11.38, range [43.38, 94.0]

Solvent-accessible surface area (backbone atoms only — not comparable to full-atom values): 5076 Å² total; per-residue (Å²): 130,82,83,67,52,70,50,73,46,53,27,38,70,56,99,86,40,41,31,37,74,34,49,33,92,79,48,27,63,67,49,54,75,40,35,73,89,44,51,48,79,59,88,68,26,28,37,34,53,49,52,68,74,56,27,64,73,65,71,57,51,74,69,39,44,32,34,37,33,44,58,97,75,38,62,44,78,45,62,71,66,70,80,77,85,124

Secondary structure (DSSP, 8-state):
-----EEEEE-EEETTEEEEEEEGGGTHHHHHHH-TTTEEEETTEEEEEE-HHHHHHHT--TT-EEEEEEETTEEEEEESS-----

Sequence (86 aa):
MEDVMSLEGPVLKVNGELVLIIPLSAGGDELMKCSRGISEVQGEFLKIVIPEWLAGMLGIEEGDLVCVHNTDGKFHISPSSPRRVH

Foldseek 3Di:
DPPWDKDKDFWAQDPN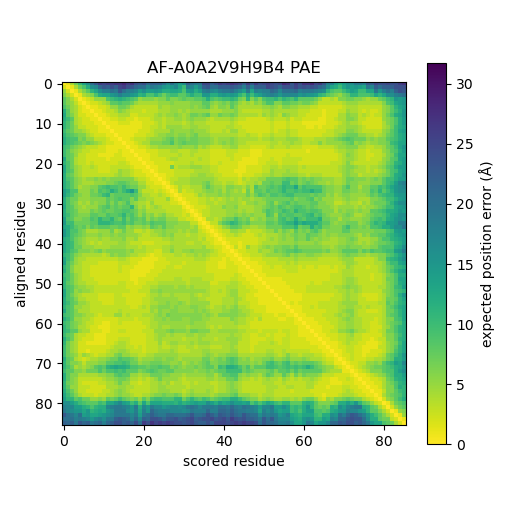WTKDKAFVVSPVVLLCQALPPQWDDDDRIIIGTQDPVNCVVQVHDGGFMKMWIADPSHIDIHTPDDPPDD